Protein AF-A0A1I5Z6S7-F1 (afdb_monomer_lite)

Structure (mmCIF, N/CA/C/O backbone):
data_AF-A0A1I5Z6S7-F1
#
_entry.id   AF-A0A1I5Z6S7-F1
#
loop_
_atom_site.group_PDB
_atom_site.id
_atom_site.type_symbol
_atom_site.label_atom_id
_atom_site.label_alt_id
_atom_site.label_comp_id
_atom_site.label_asym_id
_atom_site.label_entity_id
_atom_site.label_seq_id
_atom_site.pdbx_PDB_ins_code
_atom_site.Cartn_x
_atom_site.Cartn_y
_atom_site.Cartn_z
_atom_site.occupancy
_atom_site.B_iso_or_equiv
_atom_site.auth_seq_id
_atom_site.auth_comp_id
_atom_site.auth_asym_id
_atom_site.auth_atom_id
_atom_site.pdbx_PDB_model_num
ATOM 1 N N . MET A 1 1 ? -14.159 5.968 30.217 1.00 40.62 1 MET A N 1
ATOM 2 C CA . MET A 1 1 ? -14.507 6.603 28.927 1.00 40.62 1 MET A CA 1
ATOM 3 C C . MET A 1 1 ? -13.219 6.877 28.171 1.00 40.62 1 MET A C 1
ATOM 5 O O . MET A 1 1 ? -12.483 7.781 28.552 1.00 40.62 1 MET A O 1
ATOM 9 N N . ALA A 1 2 ? -12.893 6.045 27.182 1.00 42.66 2 ALA A N 1
ATOM 10 C CA . ALA A 1 2 ? -11.676 6.182 26.389 1.00 42.66 2 ALA A CA 1
ATOM 11 C C . ALA A 1 2 ? -11.876 7.270 25.321 1.00 42.66 2 ALA A C 1
ATOM 13 O O . ALA A 1 2 ? -12.425 7.013 24.259 1.00 42.66 2 ALA A O 1
ATOM 14 N N . ARG A 1 3 ? -11.439 8.501 25.608 1.00 50.84 3 ARG A N 1
ATOM 15 C CA . ARG A 1 3 ? -11.384 9.602 24.624 1.00 50.84 3 ARG A CA 1
ATOM 16 C C . ARG A 1 3 ? -10.188 9.488 23.662 1.00 50.84 3 ARG A C 1
ATOM 18 O O . ARG A 1 3 ? -9.994 10.363 22.829 1.00 50.84 3 ARG A O 1
ATOM 25 N N . THR A 1 4 ? -9.371 8.442 23.787 1.00 53.19 4 THR A N 1
ATOM 26 C CA . THR A 1 4 ? -7.995 8.445 23.270 1.00 53.19 4 THR A CA 1
ATOM 27 C C . THR A 1 4 ? -7.843 8.020 21.806 1.00 53.19 4 THR A C 1
ATOM 29 O O . THR A 1 4 ? -6.841 8.383 21.206 1.00 53.19 4 THR A O 1
ATOM 32 N N . ASN A 1 5 ? -8.807 7.343 21.169 1.00 62.72 5 ASN A N 1
ATOM 33 C CA . ASN A 1 5 ? -8.526 6.745 19.850 1.00 62.72 5 ASN A CA 1
ATOM 34 C C . ASN A 1 5 ? -9.168 7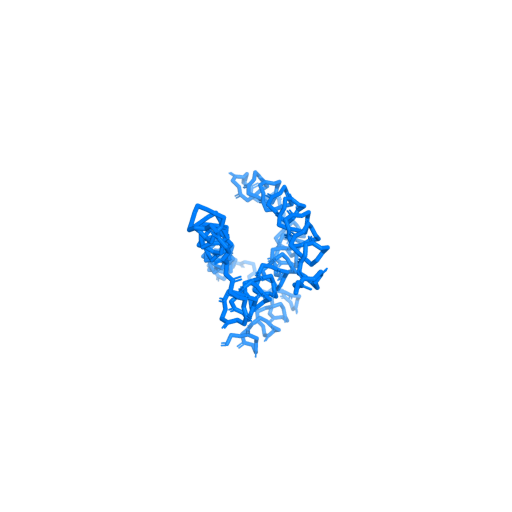.449 18.648 1.00 62.72 5 ASN A C 1
ATOM 36 O O . ASN A 1 5 ? -8.703 7.258 17.531 1.00 62.72 5 ASN A O 1
ATOM 40 N N . GLN A 1 6 ? -10.174 8.307 18.835 1.00 67.62 6 GLN A N 1
ATOM 41 C CA . GLN A 1 6 ? -10.946 8.848 17.706 1.00 67.62 6 GLN A CA 1
ATOM 42 C C . GLN A 1 6 ? -10.119 9.756 16.775 1.00 67.62 6 GLN A C 1
ATOM 44 O O . GLN A 1 6 ? -10.261 9.673 15.562 1.00 67.62 6 GLN A O 1
ATOM 49 N N . GLY A 1 7 ? -9.198 10.561 17.319 1.00 75.94 7 GLY 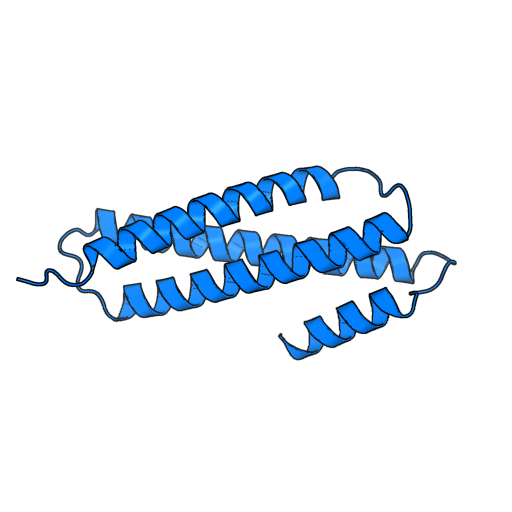A N 1
ATOM 50 C CA . GLY A 1 7 ? -8.304 11.396 16.503 1.00 75.94 7 GLY A CA 1
ATOM 51 C C . GLY A 1 7 ? -7.251 10.595 15.727 1.00 75.94 7 GLY A C 1
ATOM 52 O O . GLY A 1 7 ? -6.930 10.939 14.594 1.00 75.94 7 GLY A O 1
ATOM 53 N N . VAL A 1 8 ? -6.751 9.499 16.311 1.00 79.31 8 VAL A N 1
ATOM 54 C CA . VAL A 1 8 ? -5.813 8.582 15.638 1.00 79.31 8 VAL A CA 1
ATOM 55 C C . VAL A 1 8 ? -6.514 7.862 14.487 1.00 79.31 8 VAL A C 1
ATOM 57 O O . VAL A 1 8 ? -5.961 7.771 13.396 1.00 79.31 8 VAL A O 1
ATOM 60 N N . PHE A 1 9 ? -7.758 7.429 14.706 1.00 79.31 9 PHE A N 1
ATOM 61 C CA . PHE A 1 9 ? -8.604 6.815 13.686 1.00 79.31 9 PHE A CA 1
ATOM 62 C C . PHE A 1 9 ? -8.870 7.738 12.495 1.00 79.31 9 PHE A C 1
ATOM 64 O O . PHE A 1 9 ? -8.686 7.327 11.351 1.00 79.31 9 PHE A O 1
ATOM 71 N N . THR A 1 10 ? -9.260 8.991 12.753 1.00 85.12 10 THR A N 1
ATOM 72 C CA . THR A 1 10 ? -9.482 9.977 11.687 1.00 85.12 10 THR A CA 1
ATOM 73 C C . THR A 1 10 ? -8.216 10.190 10.871 1.00 85.12 10 THR A C 1
ATOM 75 O O . THR A 1 10 ? -8.264 10.099 9.648 1.00 85.12 10 THR A O 1
ATOM 78 N N . LYS A 1 11 ? -7.073 10.380 11.539 1.00 88.94 11 LYS A N 1
ATOM 79 C CA . LYS A 1 11 ? -5.800 10.590 10.852 1.00 88.94 11 LYS A CA 1
ATOM 80 C C . LYS A 1 11 ? -5.391 9.382 10.003 1.00 88.94 11 LYS A C 1
ATOM 82 O O . LYS A 1 11 ? -5.023 9.557 8.853 1.00 88.94 11 LYS A O 1
ATOM 87 N N . LEU A 1 12 ? -5.506 8.161 10.530 1.00 88.38 12 LEU A N 1
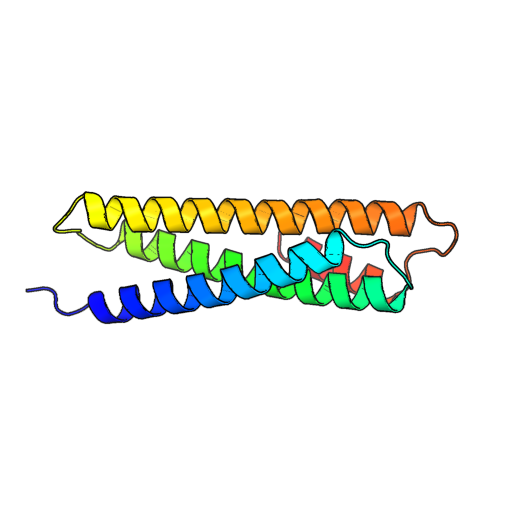ATOM 88 C CA . LEU A 1 12 ? -5.184 6.947 9.767 1.00 88.38 12 LEU A CA 1
ATOM 89 C C . LEU A 1 12 ? -6.065 6.787 8.528 1.00 88.38 12 LEU A C 1
ATOM 91 O O . LEU A 1 12 ? -5.592 6.322 7.495 1.00 88.38 12 LEU A O 1
ATOM 95 N N . LYS A 1 13 ? -7.337 7.182 8.622 1.00 89.88 13 LYS A N 1
ATOM 96 C CA . LYS A 1 13 ? -8.253 7.177 7.483 1.00 89.88 13 LYS A CA 1
ATOM 97 C C . LYS A 1 13 ? -7.879 8.243 6.449 1.00 89.88 13 LYS A C 1
ATOM 99 O O . LYS A 1 13 ? -7.902 7.955 5.259 1.00 89.88 13 LYS A O 1
ATOM 104 N N . GLU A 1 14 ? -7.511 9.445 6.886 1.00 93.12 14 GLU A N 1
ATOM 105 C CA . GLU A 1 14 ? -7.021 10.513 6.003 1.00 93.12 14 GLU A CA 1
ATOM 106 C C . GLU A 1 14 ? -5.723 10.110 5.290 1.00 93.12 14 GLU A C 1
ATOM 108 O O . GLU A 1 14 ? -5.622 10.250 4.070 1.00 93.12 14 GLU A O 1
ATOM 113 N N . ASP A 1 15 ? -4.765 9.552 6.034 1.00 93.06 15 ASP A N 1
ATOM 114 C CA . ASP A 1 15 ? -3.499 9.063 5.493 1.00 93.06 15 ASP A CA 1
ATOM 115 C C . ASP A 1 15 ? -3.747 7.916 4.493 1.00 93.06 15 ASP A C 1
ATOM 117 O O . ASP A 1 15 ? -3.177 7.918 3.402 1.00 93.06 15 ASP A O 1
ATOM 121 N N . TYR A 1 16 ? -4.662 6.985 4.801 1.00 93.50 16 TYR A N 1
ATOM 122 C CA . TYR A 1 16 ? -5.087 5.934 3.870 1.00 93.50 16 TYR A CA 1
ATOM 123 C C . TYR A 1 16 ? -5.677 6.497 2.572 1.00 93.50 16 TYR A C 1
ATOM 125 O O . TYR A 1 16 ? -5.263 6.079 1.492 1.00 93.50 16 TYR A O 1
ATOM 133 N N . GLU A 1 17 ? -6.621 7.439 2.642 1.00 94.81 17 GLU A N 1
ATOM 134 C CA . GLU A 1 17 ? -7.254 8.002 1.441 1.00 94.81 17 GLU A CA 1
ATOM 135 C C . GLU A 1 17 ? -6.252 8.775 0.574 1.00 94.81 17 GLU A C 1
ATOM 137 O O . GLU A 1 17 ? -6.300 8.690 -0.657 1.00 94.81 17 GLU A O 1
ATOM 142 N N . LYS A 1 18 ? -5.297 9.480 1.196 1.00 94.81 18 LYS A N 1
ATOM 143 C CA . LYS A 1 18 ? -4.188 10.115 0.476 1.00 94.81 18 LYS A CA 1
ATOM 144 C C . LYS A 1 18 ? -3.340 9.068 -0.246 1.00 94.81 18 LYS A C 1
ATOM 146 O O . LYS A 1 18 ? -3.180 9.160 -1.460 1.00 94.81 18 LYS A O 1
ATOM 151 N N . VAL A 1 19 ? -2.836 8.064 0.472 1.00 92.50 19 VAL A N 1
ATOM 152 C CA . VAL A 1 19 ? -1.949 7.043 -0.111 1.00 92.50 19 VAL A CA 1
ATOM 153 C C . VAL A 1 19 ? -2.664 6.238 -1.193 1.00 92.50 19 VAL A C 1
ATOM 155 O O . VAL A 1 19 ? -2.083 5.947 -2.233 1.00 92.50 19 VAL A O 1
ATOM 158 N N . LYS A 1 20 ? -3.951 5.935 -1.011 1.00 94.00 20 LYS A N 1
ATOM 159 C CA . LYS A 1 20 ? -4.783 5.280 -2.025 1.00 94.00 20 LYS A CA 1
ATOM 160 C C . LYS A 1 20 ? -4.890 6.111 -3.300 1.00 94.00 20 LYS A C 1
ATOM 162 O O . LYS A 1 20 ? -4.796 5.560 -4.394 1.00 94.00 20 LYS A O 1
ATOM 167 N N . LYS A 1 21 ? -5.092 7.425 -3.180 1.00 95.31 21 LYS A N 1
ATOM 168 C CA . LYS A 1 21 ? -5.119 8.328 -4.335 1.00 95.31 21 LYS A CA 1
ATOM 169 C C . LYS A 1 21 ? -3.771 8.334 -5.058 1.00 95.31 21 LYS A C 1
ATOM 171 O O . LYS A 1 21 ? -3.754 8.241 -6.284 1.00 95.31 21 LYS A O 1
ATOM 176 N N . ASP A 1 22 ? -2.677 8.413 -4.307 1.00 92.38 22 ASP A N 1
ATOM 177 C CA . ASP A 1 22 ? -1.323 8.425 -4.863 1.00 92.38 22 ASP A CA 1
ATOM 178 C C . ASP A 1 22 ? -1.008 7.082 -5.566 1.00 92.38 22 ASP A C 1
ATOM 180 O O . ASP A 1 22 ? -0.524 7.074 -6.697 1.00 92.38 22 ASP A O 1
ATOM 184 N N . TYR A 1 23 ? -1.408 5.947 -4.975 1.00 91.88 23 TYR A N 1
ATOM 185 C CA . TYR A 1 23 ? -1.330 4.616 -5.593 1.00 91.88 23 TYR A CA 1
ATOM 186 C C . TYR A 1 23 ? -2.134 4.516 -6.895 1.00 91.88 23 TYR A C 1
ATOM 188 O O . TYR A 1 23 ? -1.623 4.002 -7.884 1.00 91.88 23 TYR A O 1
ATOM 196 N N . LEU A 1 24 ? -3.378 5.007 -6.933 1.00 91.75 24 LEU A N 1
ATOM 197 C CA . 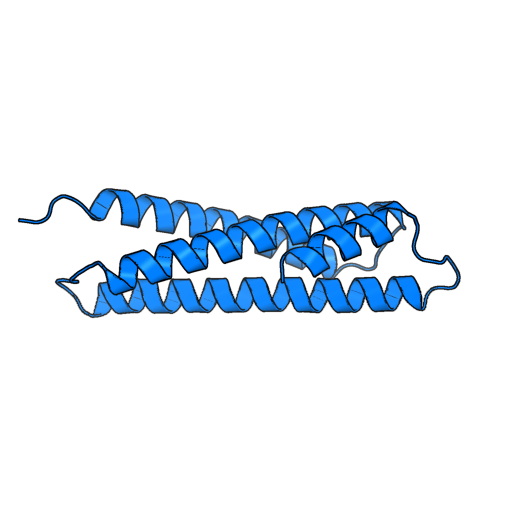LEU A 1 24 ? -4.198 4.953 -8.150 1.00 91.75 24 LEU A CA 1
ATOM 198 C C . LEU A 1 24 ? -3.596 5.787 -9.289 1.00 91.75 24 LEU A C 1
ATOM 200 O O . LEU A 1 24 ? -3.655 5.374 -10.446 1.00 91.75 24 LEU A O 1
ATOM 204 N N . ALA A 1 25 ? -2.996 6.935 -8.967 1.00 90.00 25 ALA A N 1
ATOM 205 C CA . ALA A 1 25 ? -2.291 7.756 -9.946 1.00 90.00 25 ALA A CA 1
ATOM 206 C C . ALA A 1 25 ? -1.034 7.050 -10.477 1.00 90.00 25 ALA A C 1
ATOM 208 O O . ALA A 1 25 ? -0.794 7.041 -11.684 1.00 90.00 25 ALA A O 1
ATOM 209 N N . GLU A 1 26 ? -0.258 6.414 -9.597 1.00 86.06 26 GLU A N 1
ATOM 210 C CA . GLU A 1 26 ? 0.906 5.616 -9.994 1.00 86.06 26 GLU A CA 1
ATOM 211 C C . GLU A 1 26 ? 0.495 4.394 -10.829 1.00 86.06 26 GLU A C 1
ATOM 213 O O . GLU A 1 26 ? 1.159 4.055 -11.811 1.00 86.06 26 GLU A O 1
ATOM 218 N N . LYS A 1 27 ? -0.661 3.801 -10.514 1.00 85.81 27 LYS A N 1
ATOM 219 C CA . LYS A 1 27 ? -1.269 2.711 -11.278 1.00 85.81 27 LYS A CA 1
ATOM 220 C C . LYS A 1 27 ? -1.558 3.055 -12.718 1.00 85.81 27 LYS A C 1
ATOM 222 O O . LYS A 1 27 ? -1.130 2.353 -13.631 1.00 85.81 27 LYS A O 1
ATOM 227 N N . GLU A 1 28 ? -2.176 4.199 -12.937 1.00 86.50 28 GLU A N 1
ATOM 228 C CA . GLU A 1 28 ? -2.418 4.681 -14.290 1.00 86.50 28 GLU A CA 1
ATOM 229 C C . GLU A 1 28 ? -1.110 4.959 -15.059 1.00 86.50 28 GLU A C 1
ATOM 231 O O . GLU A 1 28 ? -1.054 4.813 -16.283 1.00 86.50 28 GLU A O 1
ATOM 236 N N . ARG A 1 29 ? -0.036 5.364 -14.364 1.00 81.31 29 ARG A N 1
ATOM 237 C CA . ARG A 1 29 ? 1.276 5.603 -14.987 1.00 81.31 29 ARG A CA 1
ATOM 238 C C . ARG A 1 29 ? 1.938 4.305 -15.424 1.00 81.31 29 ARG A C 1
ATOM 240 O O . ARG A 1 29 ? 2.472 4.266 -16.530 1.00 81.31 29 ARG A O 1
ATOM 247 N N . TYR A 1 30 ? 1.902 3.255 -14.603 1.00 73.75 30 TYR A N 1
ATOM 248 C CA . TYR A 1 30 ? 2.539 1.991 -14.970 1.00 73.75 30 TYR A CA 1
ATOM 249 C C . TYR A 1 30 ? 1.781 1.220 -16.051 1.00 73.75 30 TYR A C 1
ATOM 251 O O . TYR A 1 30 ? 2.388 0.379 -16.706 1.00 73.75 30 TYR A O 1
ATOM 259 N N . GLU A 1 31 ? 0.488 1.465 -16.268 1.00 74.88 31 GLU A N 1
ATOM 260 C CA . GLU A 1 31 ? -0.268 0.825 -17.358 1.00 74.88 31 GLU A CA 1
ATOM 261 C C . GLU A 1 31 ? 0.121 1.376 -18.742 1.00 74.88 31 GLU A C 1
ATOM 263 O O . GLU A 1 31 ? -0.148 0.748 -19.769 1.00 74.88 31 GLU A O 1
ATOM 268 N N . LYS A 1 32 ? 0.803 2.525 -18.786 1.00 72.56 32 LYS A N 1
ATOM 269 C CA . LYS A 1 32 ? 1.289 3.136 -20.025 1.00 72.56 32 LYS A CA 1
ATOM 270 C C . LYS A 1 32 ? 2.613 2.490 -20.467 1.00 72.56 32 LYS A C 1
ATOM 272 O O . LYS A 1 32 ? 3.408 2.052 -19.629 1.00 72.56 32 LYS A O 1
ATOM 277 N N . PRO A 1 33 ? 2.882 2.403 -21.785 1.00 65.56 33 PRO A N 1
ATOM 278 C CA . PRO A 1 33 ? 4.186 1.985 -22.284 1.00 65.56 33 PRO A CA 1
ATOM 279 C C . PRO A 1 33 ? 5.266 2.919 -21.742 1.00 65.56 33 PRO A C 1
ATOM 281 O O . PRO A 1 33 ? 5.086 4.133 -21.735 1.00 65.56 33 PRO A O 1
ATOM 284 N N . ALA A 1 34 ? 6.390 2.362 -21.306 1.00 64.56 34 ALA A N 1
ATOM 285 C CA . ALA A 1 34 ? 7.494 3.187 -20.848 1.00 64.56 34 ALA A CA 1
ATOM 286 C C . ALA A 1 34 ? 8.141 3.917 -22.029 1.00 64.56 34 ALA A C 1
ATOM 288 O O . ALA A 1 34 ? 8.542 3.293 -23.013 1.00 64.56 34 ALA A O 1
ATOM 289 N N . GLU A 1 35 ? 8.233 5.238 -21.918 1.00 64.50 35 GLU A N 1
ATOM 290 C CA . GLU A 1 35 ? 8.694 6.103 -23.007 1.00 64.50 35 GLU A CA 1
ATOM 291 C C . GLU A 1 35 ? 10.222 6.312 -22.988 1.00 64.50 35 GLU A C 1
ATOM 293 O O . GLU A 1 35 ? 10.807 6.643 -24.020 1.00 64.50 35 GLU A O 1
ATOM 298 N N . SER A 1 36 ? 10.887 6.098 -21.842 1.00 65.50 36 SER A N 1
ATOM 299 C CA . SER A 1 36 ? 12.340 6.271 -21.674 1.00 65.50 36 SER A CA 1
ATOM 300 C C . SER A 1 36 ? 12.903 5.566 -20.425 1.00 65.50 36 SER A C 1
ATOM 302 O O . SER A 1 36 ? 12.155 5.147 -19.545 1.00 65.50 36 SER A O 1
ATOM 304 N N . VAL A 1 37 ? 14.237 5.465 -20.326 1.00 62.62 37 VAL A N 1
ATOM 305 C CA . VAL A 1 37 ? 14.960 4.968 -19.129 1.00 62.62 37 VAL A CA 1
ATOM 306 C C . VAL A 1 37 ? 14.751 5.885 -17.915 1.00 62.62 37 VAL A C 1
ATOM 308 O O . VAL A 1 37 ? 14.514 5.402 -16.808 1.00 62.62 37 VAL A O 1
ATOM 311 N N . ASP A 1 38 ? 14.751 7.205 -18.119 1.00 66.19 38 ASP A N 1
ATOM 312 C CA . ASP A 1 38 ? 14.496 8.179 -17.046 1.00 66.19 38 ASP A CA 1
ATOM 313 C C . ASP A 1 38 ? 13.098 7.988 -16.436 1.00 66.19 38 ASP A C 1
ATOM 315 O O . ASP A 1 38 ? 12.944 7.981 -15.214 1.00 66.19 38 ASP A O 1
ATOM 319 N N . PHE A 1 39 ? 12.094 7.707 -17.278 1.00 69.06 39 PHE A N 1
ATOM 320 C CA . PHE A 1 39 ? 10.739 7.380 -16.831 1.00 69.06 39 PHE A CA 1
ATOM 321 C C . PHE A 1 39 ? 10.712 6.144 -15.920 1.00 69.06 39 PHE A C 1
ATOM 323 O O . PHE A 1 39 ? 10.012 6.143 -14.907 1.00 69.06 39 PHE A O 1
ATOM 330 N N . PHE A 1 40 ? 11.496 5.105 -16.227 1.00 68.69 40 PHE A N 1
ATOM 331 C CA . PHE A 1 40 ? 11.573 3.912 -15.380 1.00 68.69 40 PHE A CA 1
ATOM 332 C C . PHE A 1 40 ? 12.198 4.198 -14.015 1.00 68.69 40 PHE A C 1
ATOM 334 O O . PHE A 1 40 ? 11.687 3.714 -13.006 1.00 68.69 40 PHE A O 1
ATOM 341 N N . SER A 1 41 ? 13.279 4.979 -13.969 1.00 69.75 41 SER A N 1
ATOM 342 C CA . SER A 1 41 ? 13.948 5.332 -12.712 1.00 69.75 41 SER A CA 1
ATOM 343 C C . SER A 1 41 ? 13.053 6.182 -11.805 1.00 69.75 41 SER A C 1
ATOM 345 O O . SER A 1 41 ? 12.989 5.943 -10.599 1.00 69.75 41 SER A O 1
ATOM 347 N N . GLU A 1 42 ? 12.312 7.136 -12.372 1.00 75.38 42 GLU A N 1
ATOM 348 C CA . GLU A 1 42 ? 11.346 7.944 -11.620 1.00 75.38 42 GLU A CA 1
ATOM 349 C C . GLU A 1 42 ? 10.172 7.112 -11.092 1.00 75.38 42 GLU A C 1
ATOM 351 O O . GLU A 1 42 ? 9.786 7.254 -9.928 1.00 75.38 42 GLU A O 1
ATOM 356 N N . LEU A 1 43 ? 9.623 6.224 -11.926 1.00 74.94 43 LEU A N 1
ATOM 357 C CA . LEU A 1 43 ? 8.547 5.305 -11.545 1.00 74.94 43 LEU A CA 1
ATOM 358 C C . LEU A 1 43 ? 9.008 4.373 -10.414 1.00 74.94 43 LEU A C 1
ATOM 360 O O . LEU A 1 43 ? 8.326 4.210 -9.408 1.00 74.94 43 LEU A O 1
ATOM 364 N N . ALA A 1 44 ? 10.214 3.819 -10.539 1.00 72.56 44 ALA A N 1
ATOM 365 C CA . ALA A 1 44 ? 10.835 2.948 -9.549 1.00 72.56 44 ALA A CA 1
ATOM 366 C C . ALA A 1 44 ? 10.975 3.622 -8.172 1.00 72.56 44 ALA A C 1
ATOM 368 O O . ALA A 1 44 ? 10.636 3.021 -7.150 1.00 72.56 44 ALA A O 1
ATOM 369 N N . LEU A 1 45 ? 11.451 4.869 -8.135 1.00 75.19 45 LEU A N 1
ATOM 370 C CA . LEU A 1 45 ? 11.593 5.631 -6.891 1.00 75.19 45 LEU A CA 1
ATOM 371 C C . LEU A 1 45 ? 10.233 5.978 -6.276 1.00 75.19 45 LEU A C 1
ATOM 373 O O . LEU A 1 45 ? 10.025 5.740 -5.088 1.00 75.19 45 LEU A O 1
ATOM 377 N N . THR A 1 46 ? 9.298 6.469 -7.092 1.00 82.06 46 THR A N 1
ATOM 378 C CA . THR A 1 46 ? 7.951 6.857 -6.640 1.00 82.06 46 THR A CA 1
ATOM 379 C C . THR A 1 46 ? 7.197 5.656 -6.065 1.00 82.06 46 THR A C 1
ATOM 381 O O . THR A 1 46 ? 6.674 5.713 -4.952 1.00 82.06 46 THR A O 1
ATOM 384 N N . SER A 1 47 ? 7.212 4.528 -6.777 1.00 81.12 47 SER A N 1
ATOM 385 C CA . SER A 1 47 ? 6.595 3.275 -6.338 1.00 81.12 47 SER A CA 1
ATOM 386 C C . SER A 1 47 ? 7.215 2.729 -5.043 1.00 81.12 47 SER A C 1
ATOM 388 O O . SER A 1 47 ? 6.496 2.205 -4.193 1.00 81.12 47 SER A O 1
ATOM 390 N N . ASN A 1 48 ? 8.531 2.874 -4.847 1.00 81.81 48 ASN A N 1
ATOM 391 C CA . ASN A 1 48 ? 9.200 2.469 -3.606 1.00 81.81 48 ASN A CA 1
ATOM 392 C C . ASN A 1 48 ? 8.762 3.312 -2.403 1.00 81.81 48 ASN A C 1
ATOM 394 O O . ASN A 1 48 ? 8.514 2.778 -1.321 1.00 81.81 48 ASN A O 1
ATOM 398 N N . ASP A 1 49 ? 8.675 4.628 -2.574 1.00 85.94 49 ASP A N 1
ATOM 399 C CA . ASP A 1 49 ? 8.256 5.509 -1.488 1.00 85.94 49 ASP A CA 1
ATOM 400 C C . ASP A 1 49 ? 6.786 5.262 -1.119 1.00 85.94 49 ASP A C 1
ATOM 402 O O . ASP A 1 49 ? 6.481 5.107 0.065 1.00 85.94 49 ASP A O 1
ATOM 406 N N . LEU A 1 50 ? 5.910 5.044 -2.108 1.00 89.44 50 LEU A N 1
ATOM 407 C CA . LEU A 1 50 ? 4.530 4.603 -1.870 1.00 89.44 50 LEU A CA 1
ATOM 408 C C . LEU A 1 50 ? 4.452 3.250 -1.158 1.00 89.44 50 LEU A C 1
ATOM 410 O O . LEU A 1 50 ? 3.661 3.087 -0.228 1.00 89.44 50 LEU A O 1
ATOM 414 N N . PHE A 1 51 ? 5.290 2.285 -1.540 1.00 89.19 51 PHE A N 1
ATOM 415 C CA . PHE A 1 51 ? 5.362 0.994 -0.860 1.00 89.19 51 PHE A CA 1
ATOM 416 C C . PHE A 1 51 ? 5.724 1.158 0.624 1.00 89.19 51 PHE A C 1
ATOM 418 O O . PHE A 1 51 ? 5.070 0.572 1.488 1.00 89.19 51 PHE A O 1
ATOM 425 N N . LYS A 1 52 ? 6.717 1.994 0.953 1.00 88.62 52 LYS A N 1
ATOM 426 C CA . LYS A 1 52 ? 7.087 2.278 2.352 1.00 88.62 52 LYS A CA 1
ATOM 427 C C . LYS A 1 52 ? 5.951 2.952 3.119 1.00 88.62 52 LYS A C 1
ATOM 429 O O . LYS A 1 52 ? 5.715 2.595 4.275 1.00 88.62 52 LYS A O 1
ATOM 434 N N . GLU A 1 53 ? 5.250 3.901 2.499 1.00 92.50 53 GLU A N 1
ATOM 435 C CA . GLU A 1 53 ? 4.083 4.557 3.102 1.00 92.50 53 GLU A CA 1
ATOM 436 C C . GLU A 1 53 ? 2.973 3.542 3.411 1.00 92.50 53 GLU A C 1
ATOM 438 O O . GLU A 1 53 ? 2.479 3.496 4.541 1.00 92.50 53 GLU A O 1
ATOM 443 N N . LEU A 1 54 ? 2.652 2.656 2.462 1.00 92.31 54 LEU A N 1
ATOM 444 C CA . LEU A 1 54 ? 1.675 1.579 2.645 1.00 92.31 54 LEU A CA 1
ATOM 445 C C . LEU A 1 54 ? 2.077 0.620 3.771 1.00 92.31 54 LEU A C 1
ATOM 447 O O . LEU A 1 54 ? 1.267 0.347 4.657 1.00 92.31 54 LEU A O 1
ATOM 451 N N . LYS A 1 55 ? 3.330 0.149 3.802 1.00 91.50 55 LYS A N 1
ATOM 452 C CA . LYS A 1 55 ? 3.817 -0.732 4.878 1.00 91.50 55 LYS A CA 1
ATOM 453 C C . LYS A 1 55 ? 3.759 -0.048 6.241 1.00 91.50 55 LYS A C 1
ATOM 455 O O . LYS A 1 55 ? 3.340 -0.668 7.216 1.00 91.50 55 LYS A O 1
ATOM 460 N N . SER A 1 56 ? 4.137 1.227 6.319 1.00 92.44 56 SER A N 1
ATOM 461 C CA . SER A 1 56 ? 4.036 2.013 7.553 1.00 92.44 56 SER A CA 1
ATOM 462 C C . SER A 1 56 ? 2.589 2.095 8.050 1.00 92.44 56 SER A C 1
ATOM 464 O O . SER A 1 56 ? 2.328 1.825 9.225 1.00 92.44 56 SER A O 1
ATOM 466 N N . LEU A 1 57 ? 1.635 2.384 7.159 1.00 93.00 57 LEU A N 1
ATOM 467 C CA . LEU A 1 57 ? 0.207 2.415 7.491 1.00 93.00 57 LEU A CA 1
ATOM 468 C C . LEU A 1 57 ? -0.321 1.050 7.939 1.00 93.00 57 LEU A C 1
ATOM 470 O O . LEU A 1 57 ? -1.065 0.974 8.917 1.00 93.00 57 LEU A O 1
ATOM 474 N N . GLU A 1 58 ? 0.090 -0.029 7.275 1.00 93.31 58 GLU A N 1
ATOM 475 C CA . GLU A 1 58 ? -0.276 -1.396 7.653 1.00 93.31 58 GLU A CA 1
ATOM 476 C C . GLU A 1 58 ? 0.171 -1.718 9.086 1.00 93.31 58 GLU A C 1
ATOM 478 O O . GLU A 1 58 ? -0.630 -2.207 9.888 1.00 93.31 58 GLU A O 1
ATOM 483 N N . TYR A 1 59 ? 1.420 -1.390 9.444 1.00 91.56 59 TYR A N 1
ATOM 484 C CA . TYR A 1 59 ? 1.941 -1.586 10.801 1.00 91.56 59 TYR A CA 1
ATOM 485 C C . TYR A 1 59 ? 1.181 -0.758 11.839 1.00 91.56 59 TYR A C 1
ATOM 487 O O . TYR A 1 59 ? 0.848 -1.271 12.912 1.00 91.56 59 TYR A O 1
ATOM 495 N N . GLN A 1 60 ? 0.877 0.504 11.529 1.00 91.25 60 GLN A N 1
ATOM 496 C CA . GLN A 1 60 ? 0.115 1.374 12.425 1.00 91.25 60 GLN A CA 1
ATOM 497 C C . GLN A 1 60 ? -1.305 0.838 12.652 1.00 91.25 60 GLN A C 1
ATOM 499 O O . GLN A 1 60 ? -1.751 0.750 13.799 1.00 91.25 60 GLN A O 1
ATOM 504 N N . LEU A 1 61 ? -1.991 0.403 11.590 1.00 90.62 61 LEU A N 1
ATOM 505 C CA . LEU A 1 61 ? -3.321 -0.199 11.682 1.00 90.62 61 LEU A CA 1
ATOM 506 C C . LEU A 1 61 ? -3.314 -1.521 12.438 1.00 90.62 61 LEU A C 1
ATOM 508 O O . LEU A 1 61 ? -4.197 -1.747 13.262 1.00 90.62 61 LEU A O 1
ATOM 512 N N . ALA A 1 62 ? -2.325 -2.383 12.204 1.00 90.00 62 ALA A N 1
ATOM 513 C CA . ALA A 1 62 ? -2.194 -3.643 12.926 1.00 90.00 62 ALA A CA 1
ATOM 514 C C . ALA A 1 62 ? -1.992 -3.408 14.432 1.00 90.00 62 ALA A C 1
ATOM 516 O O . ALA A 1 62 ? -2.687 -4.013 15.251 1.00 90.00 62 ALA A O 1
ATOM 517 N N . GLY A 1 63 ? -1.095 -2.487 14.800 1.00 88.94 63 GLY A N 1
ATOM 518 C CA . GLY A 1 63 ? -0.868 -2.108 16.196 1.00 88.94 63 GLY A CA 1
ATOM 519 C C . GLY A 1 63 ? -2.117 -1.513 16.849 1.00 88.94 63 GLY A C 1
ATOM 520 O O . GLY A 1 63 ? -2.462 -1.857 17.981 1.00 88.94 63 GLY A O 1
ATOM 521 N N . MET A 1 64 ? -2.844 -0.666 16.123 1.00 87.06 64 MET A N 1
ATOM 522 C CA . MET A 1 64 ? -4.093 -0.064 16.587 1.00 87.06 64 MET A CA 1
ATOM 523 C C . MET A 1 64 ? -5.215 -1.099 16.764 1.00 87.06 64 MET A C 1
ATOM 525 O O . MET A 1 64 ? -5.874 -1.098 17.804 1.00 87.06 64 MET A O 1
ATOM 529 N N . LEU A 1 65 ? -5.420 -1.997 15.795 1.00 88.38 65 LEU A N 1
ATOM 530 C CA . LEU A 1 65 ? -6.413 -3.077 15.869 1.00 88.38 65 LEU A CA 1
ATOM 531 C C . LEU A 1 65 ? -6.142 -4.009 17.056 1.00 88.38 65 LEU A C 1
ATOM 533 O O . LEU A 1 65 ? -7.077 -4.427 17.731 1.00 88.38 65 LEU A O 1
ATOM 537 N N . ALA A 1 66 ? -4.869 -4.295 17.345 1.00 87.88 66 ALA A N 1
ATOM 538 C CA . ALA A 1 66 ? -4.474 -5.132 18.477 1.00 87.88 66 ALA A CA 1
ATOM 539 C C . ALA A 1 66 ? -4.650 -4.441 19.843 1.00 87.88 66 ALA A C 1
ATOM 541 O O . ALA A 1 66 ? -4.864 -5.114 20.851 1.00 87.88 66 ALA A O 1
ATOM 542 N N . SER A 1 67 ? -4.544 -3.110 19.895 1.00 85.00 67 SER A N 1
ATOM 543 C CA . SER A 1 67 ? -4.551 -2.333 21.146 1.00 85.00 67 SER A CA 1
ATOM 544 C C . SER A 1 67 ? -5.881 -1.640 21.455 1.00 85.00 67 SER A C 1
ATOM 546 O O . SER A 1 67 ? -6.072 -1.151 22.572 1.00 85.00 67 SER A O 1
ATOM 548 N N . THR A 1 68 ? -6.824 -1.615 20.510 1.00 84.19 68 THR A N 1
ATOM 549 C CA . THR A 1 68 ? -8.120 -0.950 20.679 1.00 84.19 68 THR A CA 1
ATOM 550 C C . THR A 1 68 ? -9.231 -1.944 20.984 1.00 84.19 68 THR A C 1
ATOM 552 O O . THR A 1 68 ? -9.455 -2.902 20.251 1.00 84.19 68 THR A O 1
ATOM 555 N N . LYS A 1 69 ? -9.996 -1.669 22.045 1.00 84.00 69 LYS A N 1
ATOM 556 C CA . LYS A 1 69 ? -11.303 -2.297 22.249 1.00 84.00 69 LYS A CA 1
ATOM 557 C C . LYS A 1 69 ? -12.348 -1.486 21.498 1.00 84.00 69 LYS A C 1
ATOM 559 O O . LYS A 1 69 ? -12.604 -0.340 21.862 1.00 84.00 69 LYS A O 1
ATOM 564 N N . PHE A 1 70 ? -12.910 -2.073 20.453 1.00 81.06 70 PHE A N 1
ATOM 565 C CA . PHE A 1 70 ? -13.981 -1.457 19.684 1.00 81.06 70 PHE A CA 1
ATOM 566 C C . PHE A 1 70 ? -15.311 -1.646 20.410 1.00 81.06 70 PHE A C 1
ATOM 568 O O . PHE A 1 70 ? -15.586 -2.718 20.944 1.00 81.06 70 PHE A O 1
ATOM 575 N N . GLU A 1 71 ? -16.116 -0.588 20.449 1.00 80.44 71 GLU A N 1
ATOM 576 C CA . GLU A 1 71 ? -17.484 -0.648 20.979 1.00 80.44 71 GLU A CA 1
ATOM 577 C C . GLU A 1 71 ? -18.472 -1.189 19.930 1.00 80.44 71 GLU A C 1
ATOM 579 O O . GLU A 1 71 ? -19.548 -1.654 20.293 1.00 80.44 71 GLU A O 1
ATOM 584 N N . ASN A 1 72 ? -18.093 -1.145 18.645 1.00 81.06 72 ASN A N 1
ATOM 585 C CA . ASN A 1 72 ? -18.871 -1.624 17.507 1.00 81.06 72 ASN A CA 1
ATOM 586 C C . ASN A 1 72 ? -18.008 -2.531 16.609 1.00 81.06 72 ASN A C 1
ATOM 588 O O . ASN A 1 72 ? -16.926 -2.123 16.171 1.00 81.06 72 ASN A O 1
ATOM 592 N N . ASP A 1 73 ? -18.512 -3.731 16.316 1.00 83.25 73 ASP A N 1
ATOM 593 C CA . ASP A 1 73 ? -17.879 -4.698 15.415 1.00 83.25 73 ASP A CA 1
ATOM 594 C C . ASP A 1 73 ? -17.807 -4.188 13.967 1.00 83.25 73 ASP A C 1
ATOM 596 O O . ASP A 1 73 ? -16.805 -4.432 13.297 1.00 83.25 73 ASP A O 1
ATOM 600 N N . ASP A 1 74 ? -18.781 -3.392 13.511 1.00 85.12 74 ASP A N 1
ATOM 601 C CA . ASP A 1 74 ? -18.765 -2.791 12.170 1.00 85.12 74 ASP A CA 1
ATOM 602 C C . ASP A 1 74 ? -17.562 -1.857 12.009 1.00 85.12 74 ASP A C 1
ATOM 604 O O . ASP A 1 74 ? -16.835 -1.907 11.020 1.00 85.12 74 ASP A O 1
ATOM 608 N N . THR A 1 75 ? -17.293 -1.038 13.030 1.00 83.31 75 THR A N 1
ATOM 609 C CA . THR A 1 75 ? -16.152 -0.117 13.028 1.00 83.31 75 THR A CA 1
ATOM 610 C C . THR A 1 75 ? -14.833 -0.876 12.994 1.00 83.31 75 THR A C 1
ATOM 612 O O . THR A 1 75 ? -13.912 -0.482 12.284 1.00 83.31 75 THR A O 1
ATOM 615 N N . ARG A 1 76 ? -14.721 -1.978 13.741 1.00 86.56 76 ARG A N 1
ATOM 616 C CA . ARG A 1 76 ? -13.536 -2.837 13.675 1.00 86.56 76 ARG A CA 1
ATOM 617 C C . ARG A 1 76 ? -13.367 -3.433 12.277 1.00 86.56 76 ARG A C 1
ATOM 619 O O . ARG A 1 76 ? -12.260 -3.398 11.741 1.00 86.56 76 ARG A O 1
ATOM 626 N N . HIS A 1 77 ? -14.452 -3.947 11.702 1.00 89.44 77 HIS A N 1
ATOM 627 C CA . HIS A 1 77 ? -14.455 -4.555 10.379 1.00 89.44 77 HIS A CA 1
ATOM 628 C C . HIS A 1 77 ? -14.004 -3.567 9.294 1.00 89.44 77 HIS A C 1
ATOM 630 O O . HIS A 1 77 ? -13.158 -3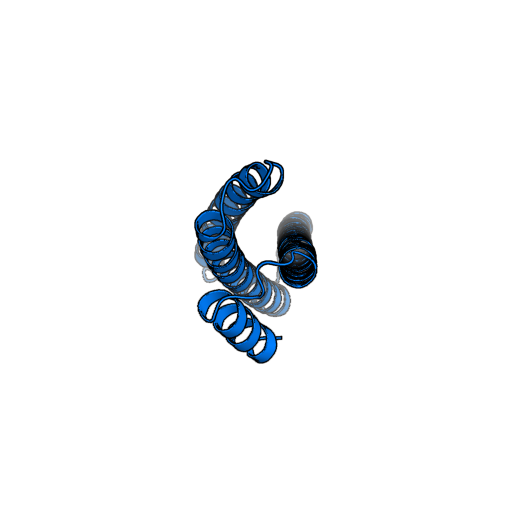.915 8.475 1.00 89.44 77 HIS A O 1
ATOM 636 N N . GLU A 1 78 ? -14.461 -2.310 9.337 1.00 88.94 78 GLU A N 1
ATOM 637 C CA . GLU A 1 78 ? -14.002 -1.254 8.420 1.00 88.94 78 GLU A CA 1
ATOM 638 C C . GLU A 1 78 ? -12.471 -1.091 8.423 1.00 88.94 78 GLU A C 1
ATOM 640 O O . GLU A 1 78 ? -11.851 -0.997 7.361 1.00 88.94 78 GLU A O 1
ATOM 645 N N . TYR A 1 79 ? -11.832 -1.097 9.599 1.00 88.12 79 TYR A N 1
ATOM 646 C CA . TYR A 1 79 ? -10.371 -0.979 9.698 1.00 88.12 79 TYR A CA 1
ATOM 647 C C . TYR A 1 79 ? -9.631 -2.248 9.272 1.00 88.12 79 TYR A C 1
ATOM 649 O O . TYR A 1 79 ? -8.518 -2.158 8.751 1.00 88.12 79 TYR A O 1
ATOM 657 N N . GLU A 1 80 ? -10.225 -3.424 9.473 1.00 91.25 80 GLU A N 1
ATOM 658 C CA . GLU A 1 80 ? -9.677 -4.684 8.964 1.00 91.25 80 GLU A CA 1
ATOM 659 C C . GLU A 1 80 ? -9.699 -4.711 7.428 1.00 91.25 80 GLU A C 1
ATOM 661 O O . GLU A 1 80 ? -8.670 -5.015 6.823 1.00 91.25 80 GLU A O 1
ATOM 666 N N . VAL A 1 81 ? -10.801 -4.275 6.806 1.00 93.19 81 VAL A N 1
ATOM 667 C CA . VAL A 1 81 ? -10.919 -4.107 5.345 1.00 93.19 81 VAL A CA 1
ATOM 668 C C . VAL A 1 81 ? -9.911 -3.082 4.825 1.00 93.19 81 VAL A C 1
ATOM 670 O O . VAL A 1 81 ? -9.257 -3.309 3.809 1.00 93.19 81 VAL A O 1
ATOM 673 N N . MET A 1 82 ? -9.732 -1.961 5.528 1.00 92.44 82 MET A N 1
ATOM 674 C CA . MET A 1 82 ? -8.742 -0.948 5.151 1.00 92.44 82 MET A CA 1
ATOM 675 C C . MET A 1 82 ? -7.312 -1.501 5.194 1.00 92.44 82 MET A C 1
ATOM 677 O O . MET A 1 82 ? -6.532 -1.260 4.274 1.00 92.44 82 MET A O 1
ATOM 681 N N . LYS A 1 83 ? -6.975 -2.284 6.228 1.00 93.06 83 LYS A N 1
ATOM 682 C CA . LYS A 1 83 ? -5.673 -2.953 6.347 1.00 93.06 83 LYS A CA 1
ATOM 683 C C . LYS A 1 83 ? -5.444 -3.942 5.201 1.00 93.06 83 LYS A C 1
ATOM 685 O O . LYS A 1 83 ? -4.360 -3.957 4.628 1.00 93.06 83 LYS A O 1
ATOM 690 N N . GLU A 1 84 ? -6.449 -4.740 4.853 1.00 94.31 84 GLU A N 1
ATOM 691 C CA . GLU A 1 84 ? -6.371 -5.673 3.723 1.00 94.31 84 GLU A CA 1
ATOM 692 C C . GLU A 1 84 ? -6.196 -4.935 2.388 1.00 94.31 84 GLU A C 1
ATOM 694 O O . GLU A 1 84 ? -5.350 -5.305 1.578 1.00 94.31 84 GLU A O 1
ATOM 699 N N . ALA A 1 85 ? -6.918 -3.831 2.180 1.00 94.62 85 ALA A N 1
ATOM 700 C CA . ALA A 1 85 ? -6.741 -2.996 0.997 1.00 94.62 85 ALA A CA 1
ATOM 701 C C . ALA A 1 85 ? -5.315 -2.427 0.899 1.00 94.62 85 ALA A C 1
ATOM 703 O O . ALA A 1 85 ? -4.734 -2.428 -0.183 1.00 94.62 85 ALA A O 1
ATOM 704 N N . ILE A 1 86 ? -4.736 -1.968 2.014 1.00 94.38 86 ILE A N 1
ATOM 705 C CA . ILE A 1 86 ? -3.342 -1.498 2.073 1.00 94.38 86 ILE A CA 1
ATOM 706 C C . ILE A 1 86 ? -2.365 -2.613 1.711 1.00 94.38 86 ILE A C 1
ATOM 708 O O . ILE A 1 86 ? -1.467 -2.389 0.902 1.00 94.38 86 ILE A O 1
ATOM 712 N N . HIS A 1 87 ? -2.562 -3.805 2.274 1.00 93.56 87 HIS A N 1
ATOM 713 C CA . HIS A 1 87 ? -1.739 -4.973 1.977 1.00 93.56 87 HIS A CA 1
ATOM 714 C C . HIS A 1 87 ? -1.750 -5.295 0.477 1.00 93.56 87 HIS A C 1
ATOM 716 O O . HIS A 1 87 ? -0.698 -5.368 -0.153 1.00 93.56 87 HIS A O 1
ATOM 722 N N . ASN A 1 88 ? -2.941 -5.359 -0.122 1.00 93.88 88 ASN A N 1
ATOM 723 C CA . ASN A 1 88 ? -3.105 -5.636 -1.548 1.00 93.88 88 ASN A CA 1
ATOM 724 C C . ASN A 1 88 ? -2.452 -4.565 -2.440 1.00 93.88 88 ASN A C 1
ATOM 726 O O . ASN A 1 88 ? -1.859 -4.900 -3.461 1.00 93.88 88 ASN A O 1
ATOM 730 N N . MET A 1 89 ? -2.529 -3.281 -2.065 1.00 93.44 89 MET A N 1
ATOM 731 C CA . MET A 1 89 ? -1.848 -2.204 -2.800 1.00 93.44 89 MET A CA 1
ATOM 732 C C . MET A 1 89 ? -0.320 -2.323 -2.711 1.00 93.44 89 MET A C 1
ATOM 734 O O . MET A 1 89 ? 0.375 -2.077 -3.697 1.00 93.44 89 MET A O 1
ATOM 738 N N . ALA A 1 90 ? 0.213 -2.711 -1.549 1.00 89.62 90 ALA A N 1
ATOM 739 C CA . ALA A 1 90 ? 1.650 -2.898 -1.366 1.00 89.62 90 ALA A CA 1
ATOM 740 C C . ALA A 1 90 ? 2.177 -4.079 -2.199 1.00 89.62 90 ALA A C 1
ATOM 742 O O . ALA A 1 90 ? 3.225 -3.961 -2.839 1.00 89.62 90 ALA A O 1
ATOM 743 N N . ASP A 1 91 ? 1.432 -5.184 -2.235 1.00 90.00 91 ASP A N 1
ATOM 744 C CA . ASP A 1 91 ? 1.764 -6.363 -3.038 1.00 90.00 91 ASP A CA 1
ATOM 745 C C . ASP A 1 91 ? 1.686 -6.084 -4.548 1.00 90.00 91 ASP A C 1
ATOM 747 O O . ASP A 1 91 ? 2.559 -6.529 -5.302 1.00 90.00 91 ASP A O 1
ATOM 751 N N . ASP A 1 92 ? 0.696 -5.302 -4.995 1.00 89.19 92 ASP A N 1
ATOM 752 C CA . ASP A 1 92 ? 0.575 -4.858 -6.392 1.00 89.19 92 ASP A CA 1
ATOM 753 C C . ASP A 1 92 ? 1.794 -4.027 -6.815 1.00 89.19 92 ASP A C 1
ATOM 755 O O . ASP A 1 92 ? 2.472 -4.375 -7.785 1.00 89.19 92 ASP A O 1
ATOM 759 N N . LEU A 1 93 ? 2.156 -2.997 -6.037 1.00 84.88 93 LEU A N 1
ATOM 760 C CA . LEU A 1 93 ? 3.337 -2.169 -6.314 1.00 84.88 93 LEU A CA 1
ATOM 761 C C . LEU A 1 93 ? 4.623 -2.994 -6.337 1.00 84.88 93 LEU A C 1
ATOM 763 O O . LEU A 1 93 ? 5.465 -2.808 -7.216 1.00 84.88 93 LEU A O 1
ATOM 767 N N . GLN A 1 94 ? 4.777 -3.930 -5.401 1.00 82.62 94 GLN A N 1
ATOM 768 C CA . GLN A 1 94 ? 5.947 -4.799 -5.367 1.00 82.62 94 GLN A CA 1
ATOM 769 C C . GLN A 1 94 ? 6.020 -5.700 -6.609 1.00 82.62 94 GLN A C 1
ATOM 771 O O . GLN A 1 94 ? 7.107 -5.918 -7.153 1.00 82.62 94 GLN A O 1
ATOM 776 N N . THR A 1 95 ? 4.882 -6.224 -7.062 1.00 82.44 95 THR A N 1
ATOM 777 C CA . THR A 1 95 ? 4.793 -7.083 -8.249 1.00 82.44 95 THR A CA 1
ATOM 778 C C . THR A 1 95 ? 5.142 -6.306 -9.510 1.00 82.44 95 THR A C 1
ATOM 780 O O . THR A 1 95 ? 6.038 -6.718 -10.251 1.00 82.44 95 THR A O 1
ATOM 783 N N . VAL A 1 96 ? 4.510 -5.146 -9.710 1.00 76.50 96 VAL A N 1
ATOM 784 C CA . VAL A 1 96 ? 4.778 -4.256 -10.847 1.00 76.50 96 VAL A CA 1
ATOM 785 C C . VAL A 1 96 ? 6.246 -3.848 -10.868 1.00 76.50 96 VAL A C 1
ATOM 787 O O . VAL A 1 96 ? 6.900 -3.922 -11.906 1.00 76.50 96 VAL A O 1
ATOM 790 N N . PHE A 1 97 ? 6.807 -3.483 -9.716 1.00 74.31 97 PHE A N 1
ATOM 791 C CA . PHE A 1 97 ? 8.213 -3.120 -9.614 1.00 74.31 97 PHE A CA 1
ATOM 792 C C . PHE A 1 97 ? 9.139 -4.266 -10.047 1.00 74.31 97 PHE A C 1
ATOM 794 O O . PHE A 1 97 ? 10.018 -4.074 -10.888 1.00 74.31 97 PHE A O 1
ATOM 801 N N . LYS A 1 98 ? 8.922 -5.480 -9.523 1.00 74.25 98 LYS A N 1
ATOM 802 C CA . LYS A 1 98 ? 9.712 -6.670 -9.886 1.00 74.25 98 LYS A CA 1
ATOM 803 C C . LYS A 1 98 ? 9.640 -6.967 -11.382 1.00 74.25 98 LYS A C 1
ATOM 805 O O . LYS A 1 98 ? 10.664 -7.273 -11.992 1.00 74.25 98 LYS A O 1
ATOM 810 N N . GLU A 1 99 ? 8.458 -6.854 -11.980 1.00 74.75 99 GLU A N 1
ATOM 811 C CA . GLU A 1 99 ? 8.273 -7.050 -13.417 1.00 74.75 99 GLU A CA 1
ATOM 812 C C . GLU A 1 99 ? 9.026 -5.995 -14.237 1.00 74.75 99 GLU A C 1
ATOM 814 O O . GLU A 1 99 ? 9.711 -6.332 -15.202 1.00 74.75 99 GLU A O 1
ATOM 819 N N . ARG A 1 100 ? 8.984 -4.725 -13.821 1.00 71.75 100 ARG A N 1
ATOM 820 C CA . ARG A 1 100 ? 9.689 -3.628 -14.499 1.00 71.75 100 ARG A CA 1
ATOM 821 C C . ARG A 1 100 ? 11.206 -3.788 -14.435 1.00 71.75 100 ARG A C 1
ATOM 823 O O . ARG A 1 100 ? 11.867 -3.623 -15.457 1.00 71.75 100 ARG A O 1
ATOM 830 N N . ILE A 1 101 ? 11.749 -4.195 -13.287 1.00 69.75 101 ILE A N 1
ATOM 831 C CA . ILE A 1 101 ? 13.172 -4.541 -13.162 1.00 69.75 101 ILE A CA 1
ATOM 832 C C . ILE A 1 101 ? 13.545 -5.702 -14.088 1.00 69.75 101 ILE A C 1
ATOM 834 O O . ILE A 1 101 ? 14.575 -5.636 -14.761 1.00 69.75 101 ILE A O 1
ATOM 838 N N . ARG A 1 102 ? 12.701 -6.741 -14.172 1.00 71.50 102 ARG A N 1
ATOM 839 C CA . ARG A 1 102 ? 12.930 -7.859 -15.095 1.00 71.50 102 ARG A CA 1
ATOM 840 C C . ARG A 1 102 ? 13.009 -7.366 -16.540 1.00 71.50 102 ARG A C 1
ATOM 842 O O . ARG A 1 102 ? 13.988 -7.657 -17.220 1.00 71.50 102 ARG A O 1
ATOM 849 N N . LEU A 1 103 ? 12.037 -6.563 -16.976 1.00 68.56 103 LEU A N 1
ATOM 850 C CA . LEU A 1 103 ? 11.996 -6.006 -18.331 1.00 68.56 103 LEU A CA 1
ATOM 851 C C . LEU A 1 103 ? 13.222 -5.139 -18.649 1.00 68.56 103 LEU A C 1
ATOM 853 O O . LEU A 1 103 ? 13.767 -5.238 -19.746 1.00 68.56 103 LEU A O 1
ATOM 857 N N . LEU A 1 104 ? 13.693 -4.329 -17.697 1.00 64.81 104 LEU A N 1
ATOM 858 C CA . LEU A 1 104 ? 14.922 -3.545 -17.859 1.00 64.81 104 LEU A CA 1
ATOM 859 C C . LEU A 1 104 ? 16.152 -4.442 -18.013 1.00 64.81 104 LEU A C 1
ATOM 861 O O . LEU A 1 104 ? 16.956 -4.217 -18.914 1.00 64.81 104 LEU A O 1
ATOM 865 N N . SER A 1 105 ? 16.270 -5.484 -17.185 1.00 64.12 105 SER A N 1
ATOM 866 C CA . SER A 1 105 ? 17.385 -6.437 -17.249 1.00 64.12 105 SER A CA 1
ATOM 867 C C . SER A 1 105 ? 17.411 -7.270 -18.538 1.00 64.12 105 SER A C 1
ATOM 869 O O . SER A 1 105 ? 18.484 -7.657 -18.994 1.00 64.12 105 SER A O 1
ATOM 871 N N . GLU A 1 106 ? 16.242 -7.527 -19.132 1.00 65.94 106 GLU A N 1
ATOM 872 C CA . GLU A 1 106 ? 16.082 -8.234 -20.410 1.00 65.94 106 GLU A CA 1
ATOM 873 C C . GLU A 1 106 ? 16.268 -7.298 -21.617 1.00 65.94 106 GLU A C 1
ATOM 875 O O . GLU A 1 106 ? 16.572 -7.755 -22.722 1.00 65.94 106 GLU A O 1
ATOM 880 N N . SER A 1 107 ? 16.110 -5.984 -21.429 1.00 58.50 107 SER A N 1
ATOM 881 C CA . SER A 1 107 ? 16.419 -4.999 -22.458 1.00 58.50 107 SER A CA 1
ATOM 882 C C . SER A 1 107 ? 17.940 -4.894 -22.630 1.00 58.50 107 SER A C 1
ATOM 884 O O . SER A 1 107 ? 18.686 -4.724 -21.667 1.00 58.50 107 SER A O 1
ATOM 886 N N . ASN A 1 108 ? 18.427 -4.961 -23.871 1.00 52.41 108 ASN A N 1
ATOM 887 C CA . ASN A 1 108 ? 19.857 -4.891 -24.229 1.00 52.41 108 ASN A CA 1
ATOM 888 C C . ASN A 1 108 ? 20.592 -3.597 -23.775 1.00 52.41 108 ASN A C 1
ATOM 890 O O . ASN A 1 108 ? 21.748 -3.399 -24.147 1.00 52.41 108 ASN A O 1
ATOM 894 N N . GLY A 1 109 ? 19.942 -2.700 -23.023 1.00 54.75 109 GLY A N 1
ATOM 895 C CA . GLY A 1 109 ? 20.509 -1.464 -22.480 1.00 54.75 109 GLY A CA 1
ATOM 896 C C . GLY A 1 109 ? 21.261 -1.621 -21.154 1.00 54.75 109 GLY A C 1
ATOM 897 O O . GLY A 1 109 ? 22.021 -0.720 -20.806 1.00 54.75 109 GLY A O 1
ATOM 898 N N . GLY A 1 110 ? 21.103 -2.752 -20.451 1.00 53.25 110 GLY A N 1
ATOM 899 C CA . GLY A 1 110 ? 21.669 -2.969 -19.115 1.00 53.25 110 GLY A CA 1
ATOM 900 C C . GLY A 1 110 ? 21.019 -2.087 -18.039 1.00 53.25 110 GLY A C 1
ATOM 901 O O . GLY A 1 110 ? 20.537 -0.994 -18.323 1.00 53.25 110 GLY A O 1
ATOM 902 N N . LEU A 1 111 ? 21.005 -2.557 -16.788 1.00 56.19 111 LEU A N 1
ATOM 903 C CA . LEU A 1 111 ? 20.588 -1.728 -15.652 1.00 56.19 111 LEU A CA 1
ATOM 904 C C . LEU A 1 111 ? 21.635 -0.623 -15.431 1.00 56.19 111 LEU A C 1
ATOM 906 O O . LEU A 1 111 ? 22.813 -0.900 -15.187 1.00 56.19 111 LEU A O 1
ATOM 910 N N . TRP A 1 112 ? 21.222 0.635 -15.515 1.00 59.25 112 TRP A N 1
ATOM 911 C CA . TRP A 1 112 ? 22.020 1.798 -15.162 1.00 59.25 112 TRP A CA 1
ATOM 912 C C . TRP A 1 112 ? 22.187 1.864 -13.639 1.00 59.25 112 TRP A C 1
ATOM 914 O O . TRP A 1 112 ? 21.357 1.393 -12.862 1.00 59.25 112 TRP A O 1
ATOM 924 N N . GLY A 1 113 ? 23.269 2.488 -13.166 1.00 55.34 113 GLY A N 1
ATOM 925 C CA . GLY A 1 113 ? 23.630 2.491 -11.740 1.00 55.34 113 GLY A CA 1
ATOM 926 C C . GLY A 1 113 ? 22.604 3.124 -10.782 1.00 55.34 113 GLY A C 1
ATOM 927 O O . GLY A 1 113 ? 22.771 3.017 -9.569 1.00 55.34 113 GLY A O 1
ATOM 928 N N . ILE A 1 114 ? 21.569 3.811 -11.280 1.00 54.03 114 ILE A N 1
ATOM 929 C CA . ILE A 1 114 ? 20.425 4.269 -10.471 1.00 54.03 114 ILE A CA 1
ATOM 930 C C . ILE A 1 114 ? 19.461 3.107 -10.203 1.00 54.03 114 ILE A C 1
ATOM 932 O O . ILE A 1 114 ? 19.058 2.916 -9.062 1.00 54.03 114 ILE A O 1
ATOM 936 N N . GLU A 1 115 ? 19.175 2.274 -11.201 1.00 57.06 115 GLU A N 1
ATOM 937 C CA . GLU A 1 115 ? 18.268 1.127 -11.087 1.00 57.06 115 GLU A CA 1
ATOM 938 C C . GLU A 1 115 ? 18.870 0.044 -10.187 1.00 57.06 115 GLU A C 1
ATOM 940 O O . GLU A 1 115 ? 18.184 -0.467 -9.304 1.00 57.06 115 GLU A O 1
ATOM 945 N N . CYS A 1 116 ? 20.178 -0.219 -10.309 1.00 60.31 116 CYS A N 1
ATOM 946 C CA . CYS A 1 116 ? 20.896 -1.102 -9.383 1.00 60.31 116 CYS A CA 1
ATOM 947 C C . CYS A 1 116 ? 20.817 -0.599 -7.934 1.00 60.31 116 CYS A C 1
ATOM 949 O O . CYS A 1 116 ? 20.523 -1.380 -7.034 1.00 60.31 116 CYS A O 1
ATOM 951 N N . ARG A 1 117 ? 21.004 0.709 -7.703 1.00 57.56 117 ARG A N 1
ATOM 952 C CA . ARG A 1 117 ? 20.909 1.299 -6.357 1.00 57.56 117 ARG A CA 1
ATOM 953 C C . ARG A 1 117 ? 19.490 1.257 -5.798 1.00 57.56 117 ARG A C 1
ATOM 955 O O . ARG A 1 117 ? 19.323 1.026 -4.602 1.00 57.56 117 ARG A O 1
ATOM 962 N N . THR A 1 118 ? 18.469 1.447 -6.631 1.00 55.53 118 THR A N 1
ATOM 963 C CA . THR A 1 118 ? 17.068 1.315 -6.207 1.00 55.53 118 THR A CA 1
ATOM 964 C C . THR A 1 118 ? 16.743 -0.134 -5.841 1.00 55.53 118 THR A C 1
ATOM 966 O O . THR A 1 118 ? 16.166 -0.364 -4.780 1.00 55.53 118 THR A O 1
ATOM 969 N N . ILE A 1 119 ? 17.195 -1.116 -6.634 1.00 59.09 119 ILE A N 1
ATOM 970 C CA . ILE A 1 119 ? 17.076 -2.548 -6.308 1.00 59.09 119 ILE A CA 1
ATOM 971 C C . ILE A 1 119 ? 17.786 -2.868 -4.989 1.00 59.09 119 ILE A C 1
ATOM 973 O O . ILE A 1 119 ? 17.179 -3.488 -4.121 1.00 59.09 119 ILE A O 1
ATOM 977 N N . GLU A 1 120 ? 19.033 -2.429 -4.803 1.00 60.09 120 GLU A N 1
ATOM 978 C CA . GLU A 1 120 ? 19.799 -2.649 -3.566 1.00 60.09 120 GLU A CA 1
ATOM 979 C C . GLU A 1 120 ? 19.099 -2.029 -2.350 1.00 60.09 120 GLU A C 1
ATOM 981 O O . GLU A 1 120 ? 18.952 -2.674 -1.315 1.00 60.09 120 GLU A O 1
ATOM 986 N N . THR A 1 121 ? 18.588 -0.803 -2.484 1.00 53.41 121 THR A N 1
ATOM 987 C CA . THR A 1 121 ? 17.880 -0.105 -1.400 1.00 53.41 121 THR A CA 1
ATOM 988 C C . THR A 1 121 ? 16.561 -0.795 -1.041 1.00 53.41 121 THR A C 1
ATOM 990 O O . THR A 1 121 ? 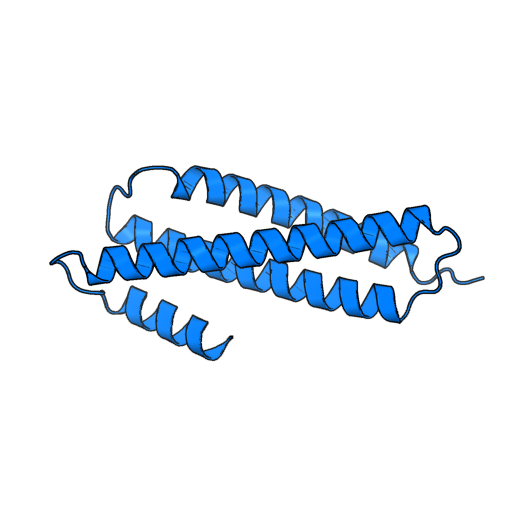16.156 -0.785 0.119 1.00 53.41 121 THR A O 1
ATOM 993 N N . MET A 1 122 ? 15.875 -1.405 -2.008 1.00 51.50 122 MET A N 1
ATOM 994 C CA . MET A 1 122 ? 14.615 -2.117 -1.772 1.00 51.50 122 MET A CA 1
ATOM 995 C C . MET A 1 122 ? 14.826 -3.545 -1.272 1.00 51.50 122 MET A C 1
ATOM 997 O O . MET A 1 122 ? 14.106 -3.977 -0.379 1.00 51.50 122 MET A O 1
ATOM 1001 N N . ALA A 1 123 ? 15.836 -4.255 -1.780 1.00 53.69 123 ALA A N 1
ATOM 1002 C CA . ALA A 1 123 ? 16.191 -5.602 -1.338 1.00 53.69 123 ALA A CA 1
ATOM 1003 C C . ALA A 1 123 ? 16.667 -5.644 0.124 1.00 53.69 123 ALA A C 1
ATOM 1005 O O . ALA A 1 123 ? 16.533 -6.674 0.770 1.00 53.69 123 ALA A O 1
ATOM 1006 N N . ILE A 1 124 ? 17.195 -4.532 0.650 1.00 46.91 124 ILE A N 1
ATOM 1007 C CA . ILE A 1 124 ? 17.575 -4.388 2.066 1.00 46.91 124 ILE A CA 1
ATOM 1008 C C . ILE A 1 124 ? 16.353 -4.157 2.979 1.00 46.91 124 ILE A C 1
ATOM 1010 O O . ILE A 1 124 ? 16.432 -4.415 4.176 1.00 46.91 124 ILE A O 1
ATOM 1014 N N . ASN A 1 125 ? 15.231 -3.669 2.436 1.00 42.41 125 ASN A N 1
ATOM 1015 C CA . ASN A 1 125 ? 14.028 -3.310 3.199 1.00 42.41 125 ASN A CA 1
ATOM 1016 C C . ASN A 1 125 ? 12.871 -4.326 3.050 1.00 42.41 125 ASN A C 1
ATOM 1018 O O . ASN A 1 125 ? 11.740 -4.018 3.432 1.00 42.41 125 ASN A O 1
ATOM 1022 N N . LEU A 1 126 ? 13.157 -5.514 2.502 1.00 40.75 126 LEU A N 1
ATOM 1023 C CA . LEU A 1 126 ? 12.305 -6.713 2.514 1.00 40.75 126 LEU A CA 1
ATOM 1024 C C . LEU A 1 126 ? 12.839 -7.721 3.534 1.00 40.75 126 LEU A C 1
ATOM 1026 O O . LEU A 1 126 ? 11.995 -8.388 4.172 1.00 40.75 126 LEU A O 1
#

pLDDT: mean 77.44, std 14.97, range [40.62, 95.31]

Foldseek 3Di:
DPPDCPVVVVVLVVLLVVLVVLLVVLVVLLVDPDPDPVSLLVSLVSLLVSLVSLVVSLVSLVVCLVPDDDPDPVVSVVSVVSSVVSVVSNVVSVVSNVVSLVVQCVPPPHDDPSNVVSCVVVVVVD

Sequence (126 aa):
MARTNQGVFTKLKEDYEKVKKDYLAEKERYEKPAESVDFFSELALTSNDLFKELKSLEYQLAGMLASTKFENDDTRHEYEVMKEAIHNMADDLQTVFKERIRLLSESNGGLWGIECRTIETMAINL

Radius of gyration: 17.68 Å; chains: 1; bounding box: 42×20×53 Å

Secondary structure (DSSP, 8-state):
---SSHHHHHHHHHHHHHHHHHHHHHHHHHTSPP--HHHHHHHHHHHHHHHHHHHHHHHHHHHHHHH---S-HHHHHHHHHHHHHHHHHHHHHHHHHHHHHHHHHHSTT---HHHHHHHHHHHT--